Protein AF-A0A3B8V4R0-F1 (afdb_monomer)

Solvent-accessible surface area (backbone atoms only — not comparable to full-atom values): 3895 Å² total; per-residue (Å²): 140,87,85,48,101,71,63,37,72,58,51,55,50,53,39,63,68,45,93,51,29,69,35,79,25,45,81,49,88,48,63,75,90,34,78,54,35,72,64,75,67,85,70,92,38,69,81,59,49,55,66,34,36,59,48,72,40,64,21,83,57,130

Radius of gyration: 13.53 Å; Cα contacts (8 Å, |Δi|>4): 76; chains: 1; bounding box: 34×23×28 Å

Nearest PDB structures (foldseek):
  2ayi-assembly1_A  TM=9.658E-01  e=1.437E-04  Thermus thermophilus
  1zjc-assembly1_A-2  TM=9.970E-01  e=2.708E-04  Staphylococcus aureus subsp. aureus MW2

pLDDT: mean 96.59, std 2.84, range [81.56, 98.44]

Mean predicted aligned error: 2.61 Å

Foldseek 3Di:
DDDDPPCRVVVVCQCVVDPQQV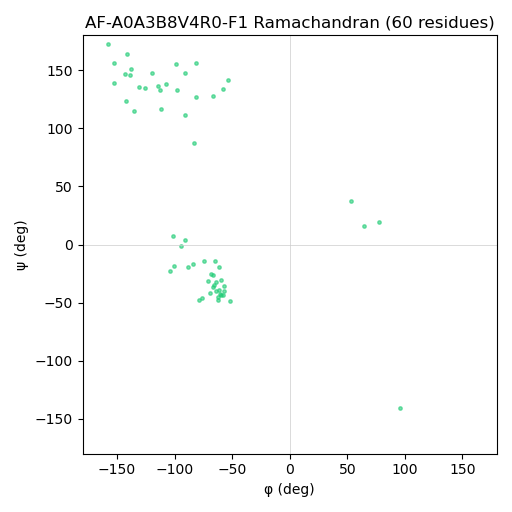DWQDWDAEDCPDPLLVVVDDPVDCVSVCNNGTDIHTGHHD

Secondary structure (DSSP, 8-state):
----SSSHHHHHHHHTSSTTTTSEEEEE---SS-TTGGG----S-HHHHTTTS-EEEES---

Sequence (62 aa):
EVKAEKGEEQLKKMIAMDDGACMLGECAIIPFDSPINNSGVLFYNTLFDENASCHLALGRGF

Structure (mmCIF, N/CA/C/O backbone):
data_AF-A0A3B8V4R0-F1
#
_entry.id   AF-A0A3B8V4R0-F1
#
loop_
_atom_site.group_PDB
_atom_site.id
_atom_site.type_symbol
_atom_site.label_atom_id
_atom_site.label_alt_id
_atom_site.label_comp_id
_atom_site.label_asym_id
_atom_site.label_entity_id
_atom_site.label_seq_id
_atom_site.pdbx_PDB_ins_code
_atom_site.Cartn_x
_atom_site.Cartn_y
_atom_site.Cartn_z
_atom_site.occupancy
_at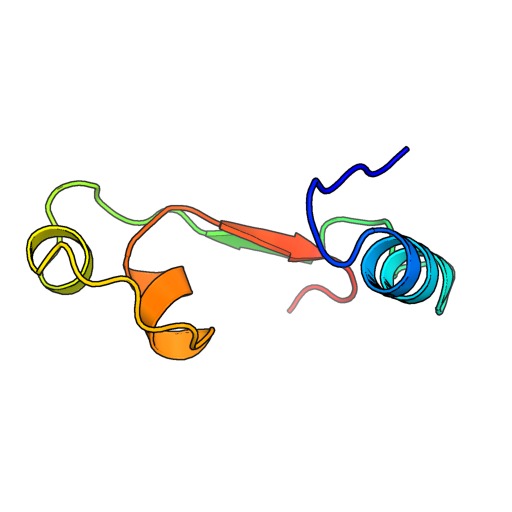om_site.B_iso_or_equiv
_atom_site.auth_seq_id
_atom_site.auth_comp_id
_atom_site.auth_asym_id
_atom_site.auth_atom_id
_atom_site.pdbx_PDB_model_num
ATOM 1 N N . GLU A 1 1 ? -15.351 -2.271 5.871 1.00 85.62 1 GLU A N 1
ATOM 2 C CA . GLU A 1 1 ? -14.744 -2.074 7.207 1.00 85.62 1 GLU A CA 1
ATOM 3 C C . GLU A 1 1 ? -13.232 -2.183 7.060 1.00 85.62 1 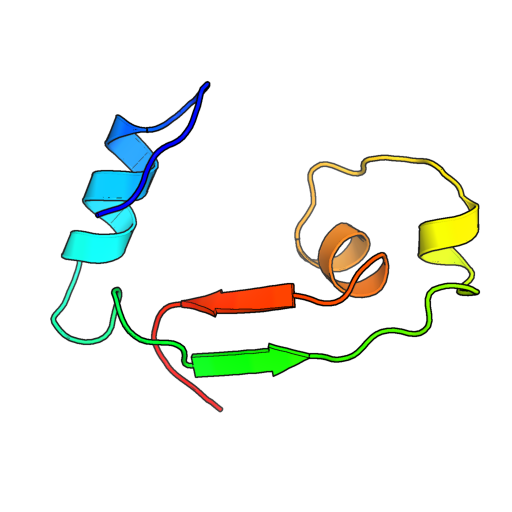GLU A C 1
ATOM 5 O O . GLU A 1 1 ? -12.791 -3.025 6.287 1.00 85.62 1 GLU A O 1
ATOM 10 N N . VAL A 1 2 ? -12.463 -1.326 7.734 1.00 94.31 2 VAL A N 1
ATOM 11 C CA . VAL A 1 2 ? -10.988 -1.336 7.716 1.00 94.31 2 VAL A CA 1
ATOM 12 C C . VAL A 1 2 ? -10.459 -1.562 9.126 1.00 94.31 2 VAL A C 1
ATOM 14 O O . VAL A 1 2 ? -11.098 -1.135 10.087 1.00 94.31 2 VAL A O 1
ATOM 17 N N . LYS A 1 3 ? -9.315 -2.243 9.243 1.00 97.38 3 LYS A N 1
ATOM 18 C CA . LYS A 1 3 ? -8.681 -2.597 10.521 1.00 97.38 3 LYS A CA 1
ATOM 19 C C . LYS A 1 3 ? -7.174 -2.415 10.441 1.00 97.38 3 LYS A C 1
ATOM 21 O O . LYS A 1 3 ? -6.592 -2.685 9.393 1.00 97.38 3 LYS A O 1
ATOM 26 N N . ALA A 1 4 ? -6.554 -2.003 11.544 1.00 97.56 4 ALA A N 1
ATOM 27 C CA . ALA A 1 4 ? -5.098 -1.934 11.662 1.00 97.56 4 ALA A CA 1
ATOM 28 C C . ALA A 1 4 ? -4.653 -2.093 13.123 1.00 97.56 4 ALA A C 1
ATOM 30 O O . ALA A 1 4 ? -5.238 -1.496 14.018 1.00 97.56 4 ALA A O 1
ATOM 31 N N . GLU A 1 5 ? -3.576 -2.842 13.380 1.00 98.44 5 GLU A N 1
ATOM 32 C CA . GLU A 1 5 ? -3.024 -2.982 14.742 1.00 98.44 5 GLU A CA 1
ATOM 33 C C . GLU A 1 5 ? -2.502 -1.641 15.294 1.00 98.44 5 GLU A C 1
ATOM 35 O O . GLU A 1 5 ? -2.588 -1.363 16.489 1.00 98.44 5 GLU A O 1
ATOM 40 N N . LYS A 1 6 ? -1.983 -0.779 14.411 1.00 98.12 6 LYS A N 1
ATOM 41 C CA . LYS A 1 6 ? -1.505 0.570 14.730 1.00 98.12 6 LYS A CA 1
ATOM 42 C C . LYS A 1 6 ? -2.106 1.566 13.745 1.00 98.12 6 LYS A C 1
ATOM 44 O O . LYS A 1 6 ? -2.115 1.318 12.545 1.00 98.12 6 LYS A O 1
ATOM 49 N N . GLY A 1 7 ? -2.576 2.706 14.250 1.00 97.69 7 GLY A N 1
ATOM 50 C CA . GLY A 1 7 ? -3.087 3.797 13.410 1.00 97.69 7 GLY A CA 1
ATOM 51 C C . GLY A 1 7 ? -4.498 3.591 12.839 1.00 97.69 7 GLY A C 1
ATOM 52 O O . GLY A 1 7 ? -4.856 4.252 11.866 1.00 97.69 7 GLY A O 1
ATOM 53 N N . GLU A 1 8 ? -5.311 2.697 13.416 1.00 98.31 8 GLU A N 1
ATOM 54 C CA . GLU A 1 8 ? -6.662 2.395 12.912 1.00 98.31 8 GLU A CA 1
ATOM 55 C C . GLU A 1 8 ? -7.568 3.631 12.825 1.00 98.31 8 GLU A C 1
ATOM 57 O O . GLU A 1 8 ? -8.290 3.807 11.846 1.00 98.31 8 GLU A O 1
ATOM 62 N N . GLU A 1 9 ? -7.509 4.522 13.815 1.00 97.94 9 GLU A N 1
ATOM 63 C CA . GLU A 1 9 ? -8.325 5.740 13.829 1.00 97.94 9 GLU A CA 1
ATOM 64 C C . GLU A 1 9 ? -7.945 6.709 12.700 1.00 97.94 9 GLU A C 1
ATOM 66 O O . GLU A 1 9 ? -8.810 7.368 12.123 1.00 97.94 9 GLU A O 1
ATOM 71 N N . GLN A 1 10 ? -6.664 6.781 12.333 1.00 97.81 10 GLN A N 1
ATOM 72 C CA . GLN A 1 10 ? -6.198 7.552 11.181 1.00 97.81 10 GLN A CA 1
ATOM 73 C C . GLN A 1 10 ? -6.655 6.907 9.868 1.00 97.81 10 GLN A C 1
ATOM 75 O O . GLN A 1 10 ? -7.129 7.617 8.983 1.00 97.81 10 GLN A O 1
ATOM 80 N N . LEU A 1 11 ? -6.586 5.576 9.762 1.00 97.38 11 LEU A N 1
ATOM 81 C CA . LEU A 1 11 ? -7.058 4.837 8.589 1.00 97.38 11 LEU A CA 1
ATOM 82 C C . LEU A 1 11 ? -8.569 5.018 8.372 1.00 97.38 11 LEU A C 1
ATOM 84 O O . LEU A 1 11 ? -8.998 5.320 7.261 1.00 97.38 11 LEU A O 1
ATOM 88 N N . LYS A 1 12 ? -9.374 4.911 9.438 1.00 97.19 12 LYS A N 1
ATOM 89 C CA . LYS A 1 12 ? -10.824 5.175 9.402 1.00 97.19 12 LYS A CA 1
ATOM 90 C C . LYS A 1 12 ? -11.133 6.591 8.921 1.00 97.19 12 LYS A C 1
ATOM 92 O O . LYS A 1 12 ? -12.027 6.770 8.101 1.00 97.19 12 LYS A O 1
ATOM 97 N N . LYS A 1 13 ? -10.386 7.592 9.402 1.00 97.00 13 LYS A N 1
ATOM 98 C CA . LYS A 1 13 ? -10.528 8.982 8.938 1.00 97.00 13 LYS A CA 1
ATOM 99 C C . LYS A 1 13 ? -10.164 9.134 7.464 1.00 97.00 13 LYS A C 1
ATOM 101 O O . LYS A 1 13 ? -10.856 9.856 6.759 1.00 97.00 13 LYS A O 1
ATOM 106 N N . MET A 1 14 ? -9.112 8.455 7.004 1.00 96.38 14 MET A N 1
ATOM 107 C CA . MET A 1 14 ? -8.665 8.518 5.612 1.00 96.38 14 MET A CA 1
ATOM 108 C C . MET A 1 14 ? -9.739 7.999 4.650 1.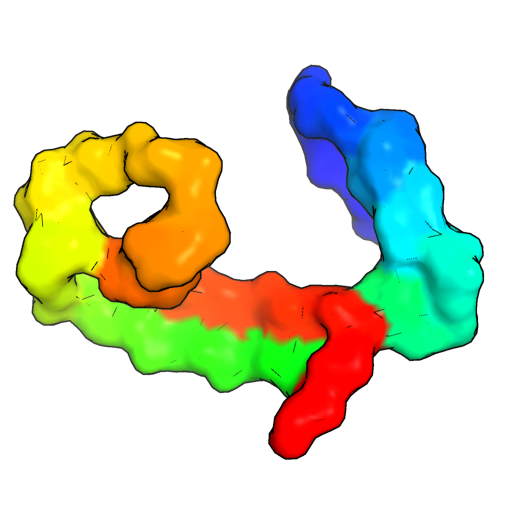00 96.38 14 MET A C 1
ATOM 110 O O . MET A 1 14 ? -10.065 8.683 3.690 1.00 96.38 14 MET A O 1
ATOM 114 N N . ILE A 1 15 ? -10.342 6.840 4.933 1.00 96.38 15 ILE A N 1
ATOM 115 C CA . ILE A 1 15 ? -11.360 6.248 4.046 1.00 96.38 15 ILE A CA 1
ATOM 116 C C . ILE A 1 15 ? -12.724 6.950 4.093 1.00 96.38 15 ILE A C 1
ATOM 118 O O . ILE A 1 15 ? -13.570 6.683 3.247 1.00 96.38 15 ILE A O 1
ATOM 122 N N . ALA A 1 16 ? -12.955 7.799 5.097 1.00 96.00 16 ALA A N 1
ATOM 123 C CA . ALA A 1 16 ? -14.186 8.570 5.276 1.00 96.00 16 ALA A CA 1
ATOM 124 C C . ALA A 1 16 ? -14.038 10.033 4.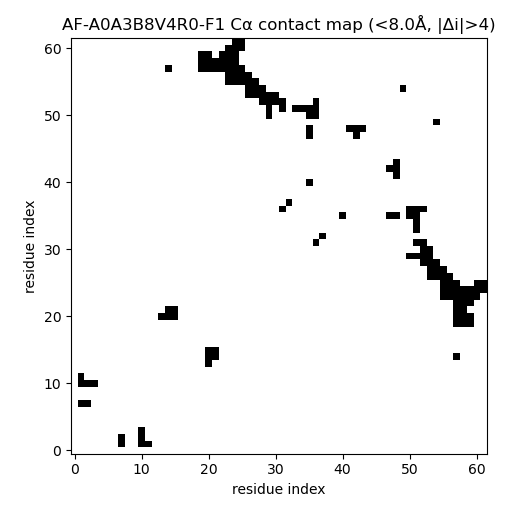821 1.00 96.00 16 ALA A C 1
ATOM 126 O O . ALA A 1 16 ? -14.915 10.850 5.093 1.00 96.00 16 ALA A O 1
ATOM 127 N N . MET A 1 17 ? -12.909 10.379 4.191 1.00 94.88 17 MET A N 1
ATOM 128 C CA . MET A 1 17 ? -12.581 11.754 3.813 1.00 94.88 17 MET A CA 1
ATOM 129 C C . MET A 1 17 ? -13.518 12.303 2.729 1.00 94.88 17 MET A C 1
ATOM 131 O O . MET A 1 17 ? -13.890 13.473 2.780 1.00 94.88 1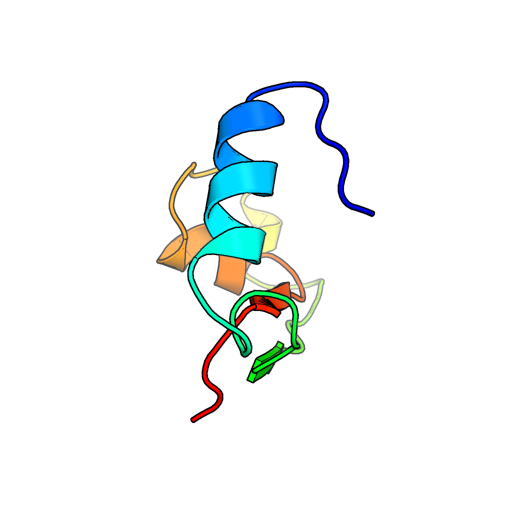7 MET A O 1
ATOM 135 N N . ASP A 1 18 ? -13.915 11.450 1.786 1.00 94.88 18 ASP A N 1
ATOM 136 C CA . ASP A 1 18 ? -14.869 11.733 0.719 1.00 94.88 18 ASP A CA 1
ATOM 137 C C . ASP A 1 18 ? -15.481 10.422 0.194 1.00 94.88 18 ASP A C 1
ATOM 139 O O . ASP A 1 18 ? -15.055 9.327 0.573 1.00 94.88 18 ASP A O 1
ATOM 143 N N . ASP A 1 19 ? -16.479 10.530 -0.684 1.00 90.94 19 ASP A N 1
ATOM 144 C CA . ASP A 1 19 ? -17.213 9.379 -1.227 1.00 90.94 19 ASP A CA 1
ATOM 145 C C . ASP A 1 19 ? -16.310 8.389 -1.992 1.00 90.94 19 ASP A C 1
ATOM 147 O O . ASP A 1 19 ? -16.579 7.186 -2.019 1.00 90.94 19 ASP A O 1
ATOM 151 N N . GLY A 1 20 ? -15.231 8.876 -2.613 1.00 93.94 20 GLY A N 1
ATOM 152 C CA . GLY A 1 20 ? -14.296 8.075 -3.401 1.00 93.94 20 GLY A CA 1
ATOM 153 C C . GLY A 1 20 ? -13.150 7.476 -2.586 1.00 93.94 20 GLY A C 1
ATOM 154 O O . GLY A 1 20 ? -12.559 6.490 -3.019 1.00 93.94 20 GLY A O 1
ATOM 155 N N . ALA A 1 21 ? -12.850 8.009 -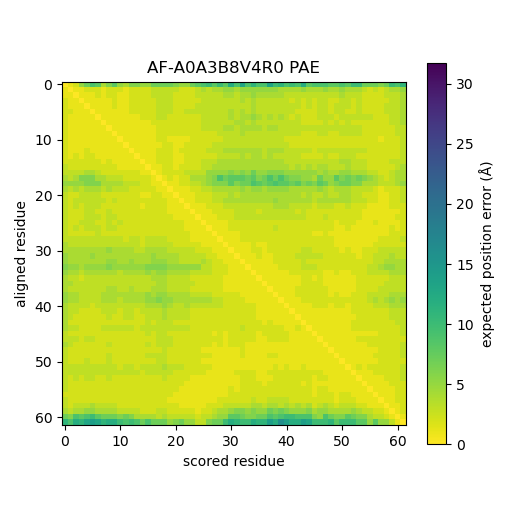1.400 1.00 95.69 21 ALA A N 1
ATOM 156 C CA . ALA A 1 21 ? -11.715 7.602 -0.566 1.00 95.69 21 ALA A CA 1
ATOM 157 C C . ALA A 1 21 ? -11.761 6.132 -0.108 1.00 95.69 21 ALA A C 1
ATOM 159 O O . ALA A 1 21 ? -10.739 5.563 0.275 1.00 95.69 21 ALA A O 1
ATOM 160 N N . CYS A 1 22 ? -12.935 5.498 -0.151 1.00 95.50 22 CYS A N 1
ATOM 161 C CA . CYS A 1 22 ? -13.120 4.080 0.157 1.00 95.50 22 CYS A CA 1
ATOM 162 C C . CYS A 1 22 ? -13.085 3.153 -1.074 1.00 95.50 22 CYS A C 1
ATOM 164 O O . CYS A 1 22 ? -13.208 1.936 -0.923 1.00 95.50 22 CYS A O 1
ATOM 166 N N . MET A 1 23 ? -12.917 3.710 -2.276 1.00 95.94 23 MET A N 1
ATOM 167 C CA . MET A 1 23 ? -12.864 2.974 -3.539 1.00 95.94 23 MET A CA 1
ATOM 168 C C . MET A 1 23 ? -11.417 2.754 -3.988 1.00 95.94 23 MET A C 1
ATOM 170 O O . MET A 1 23 ? -10.523 3.509 -3.616 1.00 95.94 23 MET A O 1
ATOM 174 N N . LEU A 1 24 ? -11.180 1.720 -4.797 1.00 96.62 24 LEU A N 1
ATOM 175 C CA . LEU A 1 24 ? -9.867 1.461 -5.392 1.00 96.62 24 LEU A CA 1
ATOM 176 C C . LEU A 1 24 ? -9.656 2.333 -6.633 1.00 96.62 24 LEU A C 1
ATOM 178 O O . LEU A 1 24 ? -10.473 2.302 -7.553 1.00 96.62 24 LEU A O 1
ATOM 182 N N . GLY A 1 25 ? -8.542 3.062 -6.657 1.00 96.69 25 GLY A N 1
ATOM 183 C CA . GLY A 1 25 ? -8.104 3.881 -7.788 1.00 96.69 25 GLY A CA 1
ATOM 184 C C . GLY A 1 25 ? -6.963 3.258 -8.593 1.00 96.69 25 GLY A C 1
ATOM 185 O O . GLY A 1 25 ? -6.804 3.576 -9.767 1.00 96.69 25 GLY A O 1
ATOM 186 N N . GLU A 1 26 ? -6.194 2.346 -7.990 1.00 98.25 26 GLU A N 1
ATOM 187 C CA . GLU A 1 26 ? -5.029 1.724 -8.623 1.00 98.25 26 GLU A CA 1
ATOM 188 C C . GLU A 1 26 ? -4.883 0.253 -8.226 1.00 98.25 26 GLU A C 1
ATOM 190 O O . GLU A 1 26 ? -5.169 -0.137 -7.090 1.00 98.25 26 GLU A O 1
ATOM 195 N N . CYS A 1 27 ? -4.384 -0.543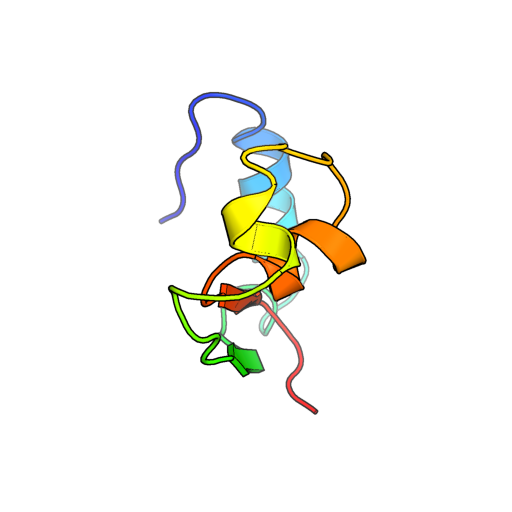 -9.170 1.00 98.06 27 CYS A N 1
ATOM 196 C CA . CYS A 1 27 ? -3.886 -1.891 -8.949 1.00 98.06 27 CYS A CA 1
ATOM 197 C C . CYS A 1 27 ? -2.558 -2.046 -9.694 1.00 98.06 27 CYS A C 1
ATOM 199 O O . CYS A 1 27 ? -2.534 -1.991 -10.926 1.00 98.06 27 CYS A O 1
ATOM 201 N N . ALA A 1 28 ? -1.470 -2.236 -8.950 1.00 98.06 28 ALA A N 1
ATOM 202 C CA . ALA A 1 28 ? -0.131 -2.379 -9.501 1.00 98.06 28 ALA A CA 1
ATOM 203 C C . ALA A 1 28 ? 0.416 -3.784 -9.241 1.00 98.06 28 ALA A C 1
ATOM 205 O O . ALA A 1 28 ? 0.288 -4.338 -8.146 1.00 98.06 28 ALA A O 1
ATOM 206 N N . ILE A 1 29 ? 1.041 -4.360 -10.268 1.00 98.00 29 ILE A N 1
ATOM 207 C CA . ILE A 1 29 ? 1.631 -5.696 -10.210 1.00 98.00 29 ILE A CA 1
ATOM 208 C C . ILE A 1 29 ? 3.143 -5.551 -10.292 1.00 98.00 29 ILE A C 1
ATOM 210 O O . ILE A 1 29 ? 3.675 -5.120 -11.314 1.00 98.00 29 ILE A O 1
ATOM 214 N N . ILE A 1 30 ? 3.822 -5.953 -9.221 1.00 97.56 30 ILE A N 1
ATOM 215 C CA . ILE A 1 30 ? 5.277 -5.902 -9.105 1.00 97.56 30 ILE A CA 1
ATOM 216 C C . ILE A 1 30 ? 5.822 -7.335 -9.076 1.00 97.56 30 ILE A C 1
ATOM 218 O O . ILE A 1 30 ? 5.290 -8.178 -8.347 1.00 97.56 30 ILE A O 1
ATOM 222 N N . PRO A 1 31 ? 6.871 -7.656 -9.854 1.00 97.69 31 PRO A N 1
ATOM 223 C CA . PRO A 1 31 ? 7.539 -8.946 -9.754 1.00 97.69 31 PRO A CA 1
ATOM 224 C C . PRO A 1 31 ? 8.081 -9.189 -8.341 1.00 97.69 31 PRO A C 1
ATOM 226 O O . PRO A 1 31 ? 8.757 -8.332 -7.770 1.00 97.69 31 PRO A O 1
ATOM 229 N N . PHE A 1 32 ? 7.830 -10.386 -7.806 1.00 96.56 32 PHE A N 1
ATOM 230 C CA . PHE A 1 32 ? 8.379 -10.789 -6.510 1.00 96.56 32 PHE A CA 1
ATOM 231 C C . PHE A 1 32 ? 9.914 -10.783 -6.524 1.00 96.56 32 PHE A C 1
ATOM 233 O O . PHE A 1 32 ? 10.536 -10.286 -5.595 1.00 96.56 32 PHE A O 1
ATOM 240 N N . ASP A 1 33 ? 10.535 -11.279 -7.596 1.00 97.88 33 ASP A N 1
ATOM 241 C CA . ASP A 1 33 ? 11.982 -11.165 -7.788 1.00 97.88 33 ASP A CA 1
ATOM 242 C C . ASP A 1 33 ? 12.317 -9.799 -8.402 1.00 97.88 33 ASP A C 1
ATOM 244 O O . ASP A 1 33 ? 12.337 -9.624 -9.623 1.00 97.88 33 ASP A O 1
ATOM 248 N N . SER A 1 34 ? 12.496 -8.798 -7.541 1.00 96.88 34 SER A N 1
ATOM 249 C CA . SER A 1 34 ? 12.814 -7.424 -7.933 1.00 96.88 34 SER A CA 1
ATOM 250 C C . SER A 1 34 ? 13.882 -6.818 -7.016 1.00 96.88 34 SER A C 1
ATOM 252 O O . SER A 1 34 ? 13.967 -7.186 -5.842 1.00 96.88 34 SER A O 1
ATOM 254 N N . PRO A 1 35 ? 14.715 -5.874 -7.505 1.00 97.81 35 PRO A N 1
ATOM 255 C CA . PRO A 1 35 ? 15.846 -5.352 -6.733 1.00 97.81 35 PRO A CA 1
ATOM 256 C C . PRO A 1 35 ? 15.465 -4.739 -5.381 1.00 97.81 35 PRO A C 1
ATOM 258 O O . PRO A 1 35 ? 16.213 -4.880 -4.417 1.00 97.81 35 PRO A O 1
ATOM 261 N N . ILE A 1 36 ? 14.310 -4.068 -5.303 1.00 97.88 36 ILE A N 1
ATOM 262 C CA . ILE A 1 36 ? 13.859 -3.414 -4.071 1.00 97.88 36 ILE A CA 1
ATOM 263 C C . ILE A 1 36 ? 13.323 -4.457 -3.085 1.00 97.88 36 ILE A C 1
ATOM 265 O O . ILE A 1 36 ? 13.752 -4.448 -1.933 1.00 97.88 36 ILE A O 1
ATOM 269 N N . ASN A 1 37 ? 12.490 -5.410 -3.525 1.00 97.94 37 ASN A N 1
ATOM 270 C CA . ASN A 1 37 ? 12.025 -6.501 -2.658 1.00 97.94 37 ASN A CA 1
ATOM 271 C C . ASN A 1 37 ? 13.195 -7.339 -2.117 1.00 97.94 37 ASN A C 1
ATOM 273 O O . ASN A 1 37 ? 13.282 -7.618 -0.922 1.00 97.94 37 ASN A O 1
ATOM 277 N N . ASN A 1 38 ? 14.158 -7.658 -2.985 1.00 98.31 38 ASN A N 1
ATOM 278 C CA . ASN A 1 38 ? 15.334 -8.454 -2.638 1.00 98.31 38 ASN A CA 1
ATOM 279 C C . ASN A 1 38 ? 16.258 -7.768 -1.620 1.00 98.31 38 ASN A C 1
ATOM 281 O O . ASN A 1 38 ? 17.116 -8.431 -1.038 1.00 98.31 38 ASN A O 1
ATOM 285 N N . SER A 1 39 ? 16.094 -6.464 -1.372 1.00 97.69 39 SER A N 1
ATOM 286 C CA . SER A 1 39 ? 16.828 -5.776 -0.306 1.00 97.69 39 SER A CA 1
ATOM 287 C C . SER A 1 39 ? 16.399 -6.225 1.097 1.00 97.69 39 SER A C 1
ATOM 289 O O . SER A 1 39 ? 17.193 -6.121 2.031 1.00 97.69 39 SER A O 1
ATOM 291 N N . GLY A 1 40 ? 15.165 -6.726 1.261 1.00 97.12 40 GLY A N 1
ATOM 292 C CA . GLY A 1 40 ? 14.607 -7.126 2.558 1.00 97.12 40 GLY A CA 1
ATOM 293 C C . GLY A 1 40 ? 14.430 -5.969 3.551 1.00 97.12 40 GLY A C 1
ATOM 294 O O . GLY A 1 40 ? 14.285 -6.207 4.750 1.00 97.12 40 GLY A O 1
ATOM 295 N N . VAL A 1 41 ? 14.475 -4.723 3.073 1.00 98.00 41 VAL A N 1
ATOM 296 C CA . VAL A 1 41 ? 14.344 -3.513 3.890 1.00 98.00 41 VAL A CA 1
ATOM 297 C C . VAL A 1 41 ? 12.912 -2.995 3.814 1.00 98.00 41 VAL A C 1
ATOM 299 O O . VAL A 1 41 ? 12.357 -2.852 2.731 1.00 98.00 41 VAL A O 1
ATOM 302 N N . LEU A 1 42 ? 12.336 -2.666 4.970 1.00 97.38 42 LEU A N 1
ATOM 303 C CA . LEU A 1 42 ? 11.112 -1.871 5.051 1.00 97.38 42 LEU A CA 1
ATOM 304 C C . LEU A 1 42 ? 11.498 -0.393 5.149 1.00 97.38 42 LEU A C 1
ATOM 306 O O . LEU A 1 42 ? 12.077 0.025 6.157 1.00 97.38 42 LEU A O 1
ATOM 310 N N . PHE A 1 43 ? 11.206 0.387 4.110 1.00 98.06 43 PHE A N 1
ATOM 311 C CA . PHE A 1 43 ? 11.695 1.763 3.998 1.00 98.06 43 PHE A CA 1
ATOM 312 C C . PHE A 1 43 ? 10.820 2.777 4.741 1.00 98.06 43 PHE A C 1
ATOM 314 O O . PHE A 1 43 ? 11.280 3.890 5.002 1.00 98.06 43 PHE A O 1
ATOM 321 N N . TYR A 1 44 ? 9.583 2.410 5.097 1.00 97.56 44 TYR A N 1
ATOM 322 C CA . TYR A 1 44 ? 8.570 3.327 5.637 1.00 97.56 44 TYR A CA 1
ATOM 323 C C . TYR A 1 44 ? 8.367 4.546 4.729 1.00 97.56 44 TYR A C 1
ATOM 325 O O . TYR A 1 44 ? 8.180 5.679 5.182 1.00 97.56 44 TYR A O 1
ATOM 333 N N . ASN A 1 45 ? 8.433 4.304 3.424 1.00 98.12 45 ASN A N 1
ATOM 334 C CA . ASN A 1 45 ? 8.312 5.318 2.399 1.00 98.12 45 ASN A CA 1
ATOM 335 C C . ASN A 1 45 ? 7.540 4.742 1.219 1.00 98.12 45 ASN A C 1
ATOM 337 O O . ASN A 1 45 ? 7.966 3.754 0.628 1.00 98.12 45 ASN A O 1
ATOM 341 N N . THR A 1 46 ? 6.443 5.407 0.856 1.00 97.62 46 THR A N 1
ATOM 342 C CA . THR A 1 46 ? 5.531 4.946 -0.194 1.00 97.62 46 THR A CA 1
ATOM 343 C C . THR A 1 46 ? 6.260 4.615 -1.492 1.00 97.62 46 THR A C 1
ATOM 345 O O . THR A 1 46 ? 6.101 3.510 -1.986 1.00 97.62 46 THR A O 1
ATOM 348 N N . LEU A 1 47 ? 7.130 5.503 -1.988 1.00 97.62 47 LEU A N 1
ATOM 349 C CA . LEU A 1 47 ? 7.798 5.320 -3.280 1.00 97.62 47 LEU A CA 1
ATOM 350 C C . LEU A 1 47 ? 8.671 4.057 -3.326 1.00 97.62 47 LEU A C 1
ATOM 352 O O . LEU A 1 47 ? 8.728 3.380 -4.348 1.00 97.62 47 LEU A O 1
ATOM 356 N N . PHE A 1 48 ? 9.379 3.734 -2.244 1.00 98.31 48 PHE A N 1
ATOM 357 C CA . PHE A 1 48 ? 10.202 2.524 -2.214 1.00 98.31 48 PHE A CA 1
ATOM 358 C C . PHE A 1 48 ? 9.355 1.278 -1.965 1.00 98.31 48 PHE A C 1
ATOM 360 O O . PHE A 1 48 ? 9.486 0.298 -2.694 1.00 98.31 48 PHE A O 1
ATOM 367 N N . ASP A 1 49 ? 8.471 1.322 -0.969 1.00 98.31 49 ASP A N 1
ATOM 368 C CA . ASP A 1 49 ? 7.717 0.147 -0.534 1.00 98.31 49 ASP A CA 1
ATOM 369 C C . ASP A 1 49 ? 6.655 -0.279 -1.573 1.00 98.31 49 ASP A C 1
ATOM 371 O O . ASP A 1 49 ? 6.421 -1.474 -1.751 1.00 98.31 49 ASP A O 1
ATOM 375 N N . GLU A 1 50 ? 6.075 0.659 -2.335 1.00 97.94 50 GLU A N 1
ATOM 376 C CA . GLU A 1 50 ? 5.160 0.346 -3.450 1.00 97.94 50 GLU A CA 1
ATOM 377 C C . GLU A 1 50 ? 5.880 -0.362 -4.610 1.00 97.94 50 GLU A C 1
ATOM 379 O O . GLU A 1 50 ? 5.288 -1.148 -5.337 1.00 97.94 50 GLU A O 1
ATOM 384 N N . ASN A 1 51 ? 7.190 -0.145 -4.768 1.00 97.81 51 ASN A N 1
ATOM 385 C CA . ASN A 1 51 ? 7.996 -0.835 -5.775 1.00 97.81 51 ASN A CA 1
ATOM 386 C C . ASN A 1 51 ? 8.620 -2.142 -5.242 1.00 97.81 51 ASN A C 1
ATOM 388 O O . ASN A 1 51 ? 9.383 -2.795 -5.957 1.00 97.81 51 ASN A O 1
ATOM 392 N N . ALA A 1 52 ? 8.310 -2.537 -4.001 1.00 98.06 52 ALA A N 1
ATOM 393 C CA . ALA A 1 52 ? 8.766 -3.786 -3.387 1.00 98.06 52 ALA A CA 1
ATOM 394 C C . ALA A 1 52 ? 7.702 -4.903 -3.413 1.00 98.06 52 ALA A C 1
ATOM 396 O O . ALA A 1 52 ? 8.037 -6.074 -3.258 1.00 98.06 52 ALA A O 1
ATOM 397 N N . SER A 1 53 ? 6.421 -4.576 -3.602 1.00 98.06 53 SER A N 1
ATOM 398 C CA . SER A 1 53 ? 5.308 -5.535 -3.578 1.00 98.06 53 SER A CA 1
ATOM 399 C C . SER A 1 53 ? 4.155 -5.041 -4.444 1.00 98.06 53 SER A C 1
ATOM 401 O O . SER A 1 53 ? 3.993 -3.842 -4.619 1.00 98.06 53 SER A O 1
ATOM 403 N N . CYS A 1 54 ? 3.298 -5.947 -4.929 1.00 98.31 54 CYS A N 1
ATOM 404 C CA . CYS A 1 54 ? 2.001 -5.538 -5.471 1.00 98.31 54 CYS A CA 1
ATOM 405 C C . CYS A 1 54 ? 1.245 -4.688 -4.442 1.00 98.31 54 CYS A C 1
ATOM 407 O O . CYS A 1 54 ? 1.243 -5.015 -3.248 1.00 98.31 54 CYS A O 1
ATOM 409 N N . HIS A 1 55 ? 0.555 -3.652 -4.915 1.00 98.31 55 HIS A N 1
ATOM 410 C CA . HIS A 1 55 ? -0.201 -2.740 -4.065 1.00 98.31 55 HIS A CA 1
ATOM 411 C C . HIS A 1 55 ? -1.524 -2.314 -4.695 1.00 98.31 55 HIS A C 1
ATOM 413 O O . HIS A 1 55 ? -1.780 -2.471 -5.891 1.00 98.31 55 HIS A O 1
ATOM 419 N N . LEU A 1 56 ? -2.375 -1.775 -3.827 1.00 97.75 56 LEU A N 1
ATOM 420 C CA . LEU A 1 56 ? -3.659 -1.182 -4.155 1.00 97.75 56 LEU A CA 1
ATOM 421 C C . LEU A 1 56 ? -3.686 0.232 -3.576 1.00 97.75 56 LEU A C 1
ATOM 423 O O . LEU A 1 56 ? -3.323 0.416 -2.412 1.00 97.75 56 LEU A O 1
ATOM 427 N N . ALA A 1 57 ? -4.145 1.208 -4.359 1.00 97.12 57 ALA A N 1
ATOM 428 C CA . ALA A 1 57 ? -4.341 2.575 -3.879 1.00 97.12 57 ALA A CA 1
ATOM 429 C C . ALA A 1 57 ? -5.832 2.885 -3.722 1.00 97.12 57 ALA A C 1
ATOM 431 O O . ALA A 1 57 ? -6.654 2.526 -4.570 1.00 97.12 57 ALA A O 1
ATOM 432 N N . LEU A 1 58 ? -6.168 3.566 -2.629 1.00 96.44 58 LEU A N 1
ATOM 433 C CA . LEU A 1 58 ? -7.513 4.059 -2.355 1.00 96.44 58 LEU A CA 1
ATOM 434 C C . LEU A 1 58 ? -7.695 5.475 -2.909 1.00 96.44 58 LEU A C 1
ATOM 436 O O . LEU A 1 58 ? -6.763 6.280 -2.891 1.00 96.44 58 LEU A O 1
ATOM 440 N N . GLY A 1 59 ? -8.912 5.795 -3.337 1.00 95.94 59 GLY A N 1
ATOM 441 C CA . GLY A 1 59 ? -9.283 7.109 -3.839 1.00 95.94 59 GLY A CA 1
ATOM 442 C C . GLY A 1 59 ? -9.215 7.212 -5.358 1.00 95.94 59 GLY A C 1
ATOM 443 O O . GLY A 1 59 ? -9.639 6.323 -6.096 1.00 95.94 59 GLY A O 1
ATOM 444 N N . ARG A 1 60 ? -8.739 8.362 -5.835 1.00 94.81 60 ARG A N 1
ATOM 445 C CA . ARG A 1 60 ? -8.748 8.716 -7.255 1.00 94.81 60 ARG A CA 1
ATOM 446 C C . ARG A 1 60 ? -7.818 7.809 -8.068 1.00 94.81 60 ARG A C 1
ATOM 448 O O . ARG A 1 60 ? -6.633 7.730 -7.770 1.00 94.81 60 ARG A O 1
ATOM 455 N N . GLY A 1 61 ? -8.346 7.220 -9.140 1.00 91.38 61 GLY A N 1
ATOM 456 C CA . GLY A 1 61 ? -7.542 6.583 -10.186 1.00 91.38 61 GLY A CA 1
ATOM 457 C C . GLY A 1 61 ? -6.989 7.583 -11.206 1.00 91.38 61 GLY A C 1
ATOM 458 O O . GLY A 1 61 ? -7.547 8.676 -11.382 1.00 91.38 61 GLY A O 1
ATOM 459 N N . PHE A 1 62 ? -5.894 7.198 -11.859 1.00 81.56 62 PHE A N 1
ATOM 460 C CA . PHE A 1 62 ? -5.246 7.947 -12.939 1.00 81.56 62 PHE A CA 1
ATOM 461 C C . PHE A 1 62 ? -5.661 7.447 -14.323 1.00 81.56 62 PHE A C 1
ATOM 463 O O . PHE A 1 62 ? -5.877 6.224 -1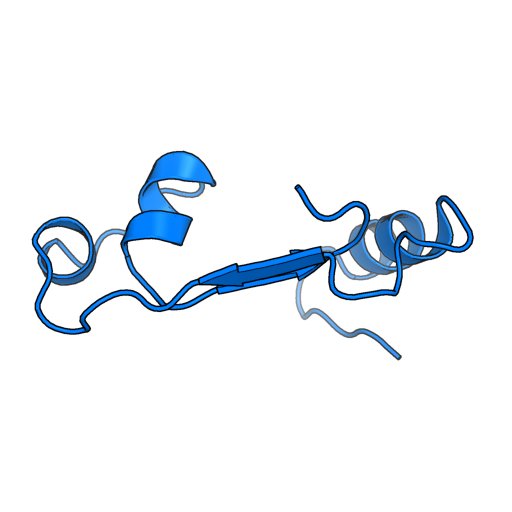4.477 1.00 81.56 62 PHE A O 1
#